Protein AF-A0A936E6B3-F1 (afdb_monomer_lite)

Foldseek 3Di:
DPDQDPDDPLNVLLQQLVQVLCVVV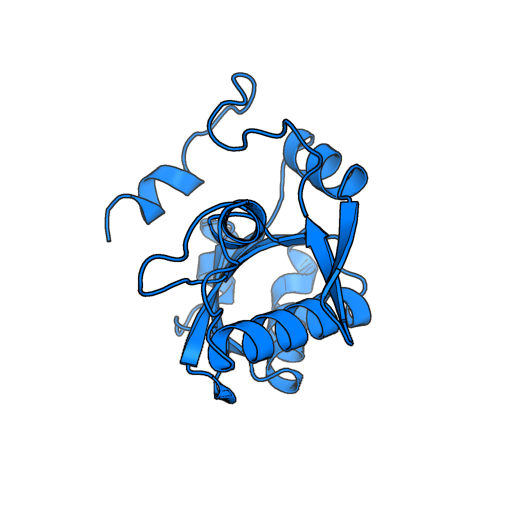VKQKAWDPPVLVSSPPDDDPADAIEMETADDLVCQVVSQVSSVVSQKDFPDPCQSVCCVVLQWTWIARRVSRHIYIYGHDDDVVSVVQSVQWDWDDDDPDIGTHGDPPPPVVDPPPDDDPPNVVVVVPD

Structure (mmCIF, N/CA/C/O backbone):
data_AF-A0A936E6B3-F1
#
_entry.id   AF-A0A936E6B3-F1
#
loop_
_atom_site.group_PDB
_atom_site.id
_atom_site.type_symbol
_atom_site.label_atom_id
_atom_site.label_alt_id
_atom_site.label_comp_id
_atom_site.label_asym_id
_atom_site.label_entity_id
_atom_site.label_seq_id
_atom_site.pdbx_PDB_ins_code
_atom_site.Cartn_x
_atom_site.Cartn_y
_atom_site.Cartn_z
_atom_site.occupancy
_atom_site.B_iso_or_equiv
_atom_site.auth_seq_id
_atom_site.auth_comp_id
_atom_site.auth_asym_id
_atom_site.auth_atom_id
_atom_site.pdbx_PDB_model_num
ATOM 1 N N . MET A 1 1 ? 20.408 24.201 2.484 1.00 31.27 1 MET A N 1
ATOM 2 C CA . MET A 1 1 ? 19.296 23.499 1.816 1.00 31.27 1 MET A CA 1
ATOM 3 C C . MET A 1 1 ? 19.875 22.226 1.214 1.00 31.27 1 MET A C 1
ATOM 5 O O . MET A 1 1 ? 20.704 22.362 0.316 1.00 31.27 1 MET A O 1
ATOM 9 N N . PRO A 1 2 ? 19.587 21.024 1.742 1.00 33.09 2 PRO A N 1
ATOM 10 C CA . PRO A 1 2 ? 19.936 19.799 1.026 1.00 33.09 2 PRO A CA 1
ATOM 11 C C . PRO A 1 2 ? 19.262 19.842 -0.352 1.00 33.09 2 PRO A C 1
ATOM 13 O O . PRO A 1 2 ? 18.108 20.254 -0.465 1.00 33.09 2 PRO A O 1
ATOM 16 N N . LYS A 1 3 ? 20.009 19.520 -1.412 1.00 35.88 3 LYS A N 1
ATOM 17 C CA . LYS A 1 3 ? 19.432 19.384 -2.755 1.00 35.88 3 LYS A CA 1
ATOM 18 C C . LYS A 1 3 ? 18.495 18.170 -2.721 1.00 35.88 3 LYS A C 1
ATOM 20 O O . LYS A 1 3 ? 18.921 17.162 -2.154 1.00 35.88 3 LYS A O 1
ATOM 25 N N . PRO A 1 4 ? 17.278 18.231 -3.291 1.00 47.28 4 PRO A N 1
ATOM 26 C CA . PRO A 1 4 ? 16.484 17.023 -3.465 1.00 47.28 4 PRO A CA 1
ATOM 27 C C . PRO A 1 4 ? 17.345 16.027 -4.246 1.00 47.28 4 PRO A C 1
ATOM 29 O O . PRO A 1 4 ? 17.859 16.348 -5.321 1.00 47.28 4 PRO A O 1
ATOM 32 N N . GLY A 1 5 ? 17.607 14.865 -3.647 1.00 55.16 5 GLY A N 1
ATOM 33 C CA . GLY A 1 5 ? 18.210 13.761 -4.381 1.00 55.16 5 GLY A CA 1
ATOM 34 C C . GLY A 1 5 ? 17.283 13.412 -5.539 1.00 55.16 5 GLY A C 1
ATOM 35 O O . GLY A 1 5 ? 16.067 13.470 -5.379 1.00 55.16 5 GLY A O 1
ATOM 36 N N . ASN A 1 6 ? 17.843 13.112 -6.708 1.00 64.00 6 ASN A N 1
ATOM 37 C CA . ASN A 1 6 ? 17.041 12.757 -7.873 1.00 64.00 6 ASN A CA 1
ATOM 38 C C . ASN A 1 6 ? 16.305 11.444 -7.553 1.00 64.00 6 ASN A C 1
ATOM 40 O O . ASN A 1 6 ? 16.944 10.396 -7.447 1.00 64.00 6 ASN A O 1
ATOM 44 N N . ILE A 1 7 ? 14.996 11.515 -7.310 1.00 71.50 7 ILE A N 1
ATOM 45 C CA . ILE A 1 7 ? 14.155 10.333 -7.106 1.00 71.50 7 ILE A CA 1
ATOM 46 C C . ILE A 1 7 ? 14.022 9.649 -8.477 1.00 71.50 7 ILE A C 1
ATOM 48 O O . ILE A 1 7 ? 13.736 10.351 -9.446 1.00 71.50 7 ILE A O 1
ATOM 52 N N . PRO A 1 8 ? 14.266 8.332 -8.606 1.00 79.50 8 PRO A N 1
ATOM 53 C CA . PRO A 1 8 ? 14.126 7.645 -9.890 1.00 79.50 8 PRO A CA 1
ATOM 54 C C . PRO A 1 8 ? 12.689 7.713 -10.421 1.00 79.50 8 PRO A C 1
ATOM 56 O O . PRO A 1 8 ? 11.754 7.486 -9.656 1.00 79.50 8 PRO A O 1
ATOM 59 N N . ASP A 1 9 ? 12.509 7.923 -11.728 1.00 84.06 9 ASP A N 1
ATOM 60 C CA . ASP A 1 9 ? 11.177 7.946 -12.360 1.00 84.06 9 ASP A CA 1
ATOM 61 C C . ASP A 1 9 ? 10.398 6.649 -12.080 1.00 84.06 9 ASP A C 1
ATOM 63 O O . ASP A 1 9 ? 9.238 6.689 -11.694 1.00 84.06 9 ASP A O 1
ATOM 67 N N . SER A 1 10 ? 11.079 5.496 -12.106 1.00 86.69 10 SER A N 1
ATOM 68 C CA . SER A 1 10 ? 10.494 4.185 -11.778 1.00 86.69 10 SER A CA 1
ATOM 69 C C . SER A 1 10 ? 9.862 4.126 -10.381 1.00 86.69 10 SER A C 1
ATOM 71 O O . SER A 1 10 ? 8.894 3.398 -10.147 1.00 86.69 10 SER A O 1
ATOM 73 N N . PHE A 1 11 ? 10.438 4.866 -9.435 1.00 86.56 11 PHE A N 1
ATOM 74 C CA . PHE A 1 11 ? 9.934 4.972 -8.077 1.00 86.56 11 PHE A CA 1
ATOM 75 C C . PHE A 1 11 ? 8.697 5.878 -8.028 1.00 86.56 11 PHE A C 1
ATOM 77 O O . PHE A 1 11 ? 7.697 5.512 -7.412 1.00 86.56 11 PHE A O 1
ATOM 84 N N . VAL A 1 12 ? 8.742 7.021 -8.721 1.00 86.62 12 VAL A N 1
ATOM 85 C CA . VAL A 1 12 ? 7.598 7.938 -8.846 1.00 86.62 12 VAL A CA 1
ATOM 86 C C . VAL A 1 12 ? 6.409 7.232 -9.505 1.00 86.62 12 VAL A C 1
ATOM 88 O O . VAL A 1 12 ? 5.311 7.294 -8.962 1.00 86.62 12 VAL A O 1
ATOM 91 N N . ASP A 1 13 ? 6.639 6.475 -10.580 1.00 91.50 13 ASP A N 1
ATOM 92 C CA . ASP A 1 13 ? 5.602 5.730 -11.306 1.00 91.50 13 ASP A CA 1
ATOM 93 C C . ASP A 1 13 ? 4.898 4.685 -10.423 1.00 91.50 13 ASP A C 1
ATOM 95 O O . ASP A 1 13 ? 3.670 4.551 -10.446 1.00 91.50 13 ASP A O 1
ATOM 99 N N . ALA A 1 14 ? 5.664 3.932 -9.622 1.00 93.44 14 ALA A N 1
ATOM 100 C CA . ALA A 1 14 ? 5.095 2.966 -8.680 1.00 93.44 14 ALA A CA 1
ATOM 101 C C . ALA A 1 14 ? 4.309 3.654 -7.564 1.00 93.44 14 ALA A C 1
ATOM 103 O O . ALA A 1 14 ? 3.237 3.180 -7.186 1.00 93.44 14 ALA A O 1
ATOM 104 N N . LEU A 1 15 ? 4.831 4.767 -7.043 1.00 93.19 15 LEU A N 1
ATOM 105 C CA . LEU A 1 15 ? 4.182 5.517 -5.977 1.00 93.19 15 LEU A CA 1
ATOM 106 C C . LEU A 1 15 ? 2.869 6.146 -6.452 1.00 93.19 15 LEU A C 1
ATOM 108 O O . LEU A 1 15 ? 1.871 6.056 -5.741 1.00 93.19 15 LEU A O 1
ATOM 112 N N . GLU A 1 16 ? 2.848 6.731 -7.651 1.00 94.75 16 GLU A N 1
ATOM 113 C CA . GLU A 1 16 ? 1.633 7.262 -8.272 1.00 94.75 16 GLU A CA 1
ATOM 114 C C . GLU A 1 16 ? 0.599 6.150 -8.488 1.00 94.75 16 GLU A C 1
ATOM 116 O O . GLU A 1 16 ? -0.562 6.295 -8.100 1.00 94.75 16 GLU A O 1
ATOM 121 N N . SER A 1 17 ? 1.021 5.003 -9.028 1.00 97.44 17 SER A N 1
ATOM 122 C CA . SER A 1 17 ? 0.134 3.855 -9.254 1.00 97.44 17 SER A CA 1
ATOM 123 C C . SER A 1 17 ? -0.451 3.318 -7.946 1.00 97.44 17 SER A C 1
ATOM 125 O O . SER A 1 17 ? -1.646 3.027 -7.877 1.00 97.44 17 SER A O 1
ATOM 127 N N . LEU A 1 18 ? 0.358 3.254 -6.882 1.00 97.31 18 LEU A N 1
ATOM 128 C CA . LEU A 1 18 ? -0.082 2.808 -5.559 1.00 97.31 18 LEU A CA 1
ATOM 129 C C . LEU A 1 18 ? -1.078 3.800 -4.960 1.00 97.31 18 LEU A C 1
ATOM 131 O O . LEU A 1 18 ? -2.136 3.405 -4.476 1.00 97.31 18 LEU A O 1
ATOM 135 N N . ALA A 1 19 ? -0.765 5.094 -5.027 1.00 96.69 19 ALA A N 1
ATOM 136 C CA . ALA A 1 19 ? -1.628 6.150 -4.521 1.00 96.69 19 ALA A CA 1
ATOM 137 C C . ALA A 1 19 ? -2.990 6.144 -5.223 1.00 96.69 19 ALA A C 1
ATOM 139 O O . ALA A 1 19 ? -4.021 6.207 -4.552 1.00 96.69 19 ALA A O 1
ATOM 140 N N . ASN A 1 20 ? -2.998 6.016 -6.551 1.00 97.94 20 ASN A N 1
ATOM 141 C CA . ASN A 1 20 ? -4.216 5.941 -7.351 1.00 97.94 20 ASN A CA 1
ATOM 142 C C . ASN A 1 20 ? -5.033 4.690 -7.012 1.00 97.94 20 ASN A C 1
ATOM 144 O O . ASN A 1 20 ? -6.246 4.786 -6.827 1.00 97.94 20 ASN A O 1
ATOM 148 N N . TRP A 1 21 ? -4.380 3.534 -6.867 1.00 98.38 21 TRP A N 1
ATOM 149 C CA . TRP A 1 21 ? -5.053 2.293 -6.493 1.00 98.38 21 TRP A CA 1
ATOM 150 C C . TRP A 1 21 ? -5.754 2.405 -5.139 1.00 98.38 21 TRP A C 1
ATOM 152 O O . TRP A 1 21 ? -6.947 2.105 -5.030 1.00 98.38 21 TRP A O 1
ATOM 162 N N . LEU A 1 22 ? -5.041 2.880 -4.115 1.00 98.12 22 LEU A N 1
ATOM 163 C CA . LEU A 1 22 ? -5.567 2.989 -2.755 1.00 98.12 22 LEU A CA 1
ATOM 164 C C . LEU A 1 22 ? -6.689 4.033 -2.662 1.00 98.12 22 LEU A C 1
ATOM 166 O O . LEU A 1 22 ? -7.711 3.777 -2.024 1.00 98.12 22 LEU A O 1
ATOM 170 N N . GLN A 1 23 ? -6.548 5.167 -3.356 1.00 97.06 23 GLN A N 1
ATOM 171 C CA . GLN A 1 23 ? -7.570 6.219 -3.404 1.00 97.06 23 GLN A CA 1
ATOM 172 C C . GLN A 1 23 ? -8.842 5.757 -4.119 1.00 97.06 23 GLN A C 1
ATOM 174 O O . GLN A 1 23 ? -9.933 5.887 -3.565 1.00 97.06 23 GLN A O 1
ATOM 179 N N . ASN A 1 24 ? -8.720 5.157 -5.305 1.00 97.69 24 ASN A N 1
ATOM 180 C CA . ASN A 1 24 ? -9.877 4.673 -6.064 1.00 97.69 24 ASN A CA 1
ATOM 181 C C . ASN A 1 24 ? -10.573 3.493 -5.371 1.00 97.69 24 ASN A C 1
ATOM 183 O O . ASN A 1 24 ? -11.794 3.349 -5.452 1.00 97.69 24 ASN A O 1
ATOM 187 N N . SER A 1 25 ? -9.817 2.688 -4.624 1.00 96.69 25 SER A N 1
ATOM 188 C CA . SER A 1 25 ? -10.360 1.614 -3.783 1.00 96.69 25 SER A CA 1
ATOM 189 C C . SER A 1 25 ? -10.955 2.124 -2.463 1.00 96.69 25 SER A C 1
ATOM 191 O O . SER A 1 25 ? -11.488 1.328 -1.693 1.00 96.69 25 SER A O 1
ATOM 193 N N . HIS A 1 26 ? -10.893 3.437 -2.199 1.00 96.25 26 HIS A N 1
ATOM 194 C CA . HIS A 1 26 ? -11.349 4.078 -0.961 1.00 96.25 26 HIS A CA 1
ATOM 195 C C . HIS A 1 26 ? -10.738 3.442 0.299 1.00 96.25 26 HIS A C 1
ATOM 197 O O . HIS A 1 26 ? -11.402 3.301 1.328 1.00 96.25 26 HIS A O 1
ATOM 203 N N . ILE A 1 27 ? -9.469 3.037 0.212 1.00 97.31 27 ILE A N 1
ATOM 204 C CA . ILE A 1 27 ? -8.727 2.422 1.309 1.00 97.31 27 ILE A CA 1
ATOM 205 C C . ILE A 1 27 ? -7.997 3.518 2.089 1.00 97.31 27 ILE A C 1
ATOM 207 O O . ILE A 1 27 ? -7.151 4.198 1.507 1.00 97.31 27 ILE A O 1
ATOM 211 N N . PRO A 1 28 ? -8.267 3.705 3.395 1.00 97.31 28 PRO A N 1
ATOM 212 C CA . PRO A 1 28 ? -7.439 4.562 4.234 1.00 97.31 28 PRO A CA 1
ATOM 213 C C . PRO A 1 28 ? -6.006 4.033 4.246 1.00 97.31 28 PRO A C 1
ATOM 215 O O . PRO A 1 28 ? -5.779 2.858 4.537 1.00 97.31 28 PRO A O 1
ATOM 218 N N . TYR A 1 29 ? -5.045 4.892 3.922 1.00 97.06 29 TYR A N 1
ATOM 219 C CA . TYR A 1 29 ? -3.647 4.501 3.807 1.00 97.06 29 TYR A CA 1
ATOM 220 C C . TYR A 1 29 ? -2.695 5.616 4.218 1.00 97.06 29 TYR A C 1
ATOM 222 O O . TYR A 1 29 ? -3.055 6.796 4.246 1.00 97.06 29 TYR A O 1
ATOM 230 N N . SER A 1 30 ? -1.459 5.215 4.488 1.00 93.75 30 SER A N 1
ATOM 231 C CA . SER A 1 30 ? -0.321 6.103 4.653 1.00 93.75 30 SER A CA 1
ATOM 232 C C . SER A 1 30 ? 0.925 5.436 4.074 1.00 93.75 30 SER A C 1
ATOM 234 O O . SER A 1 30 ? 1.139 4.236 4.261 1.00 93.75 30 SER A O 1
ATOM 236 N N . ILE A 1 31 ? 1.727 6.190 3.329 1.00 91.06 31 ILE A N 1
ATOM 237 C CA . ILE A 1 31 ? 3.034 5.759 2.833 1.00 91.06 31 ILE A CA 1
ATOM 238 C C . ILE A 1 31 ? 4.031 5.927 3.974 1.00 91.06 31 ILE A C 1
ATOM 240 O O . ILE A 1 31 ? 4.202 7.027 4.500 1.00 91.06 31 ILE A O 1
ATOM 244 N N . ILE A 1 32 ? 4.668 4.831 4.371 1.00 83.75 32 ILE A N 1
ATOM 245 C CA . ILE A 1 32 ? 5.615 4.784 5.485 1.00 83.75 32 ILE A CA 1
ATOM 246 C C . ILE A 1 32 ? 7.025 4.484 4.954 1.00 83.75 32 ILE A C 1
ATOM 248 O O . ILE A 1 32 ? 7.251 4.406 3.749 1.00 83.75 32 ILE A O 1
ATOM 252 N N . GLY A 1 33 ? 8.007 4.391 5.848 1.00 71.06 33 GLY A N 1
ATOM 253 C CA . GLY A 1 33 ? 9.371 4.032 5.464 1.00 71.06 33 GLY A CA 1
ATOM 254 C C . GLY A 1 33 ? 10.174 5.179 4.848 1.00 71.06 33 GLY A C 1
ATOM 255 O O . GLY A 1 33 ? 9.870 6.366 5.023 1.00 71.06 33 GLY A O 1
ATOM 256 N N . GLY A 1 34 ? 11.260 4.807 4.166 1.00 58.00 34 GLY A N 1
ATOM 257 C CA . GLY A 1 34 ? 12.288 5.730 3.687 1.00 58.00 34 GLY A CA 1
ATOM 258 C C . GLY A 1 34 ? 11.729 6.863 2.839 1.00 58.00 34 GLY A C 1
ATOM 259 O O . GLY A 1 34 ? 12.234 7.961 2.920 1.00 58.00 34 GLY A O 1
ATOM 260 N N . VAL A 1 35 ? 10.630 6.657 2.126 1.00 53.94 35 VAL A N 1
ATOM 261 C CA . VAL A 1 35 ? 10.022 7.593 1.172 1.00 53.94 35 VAL A CA 1
ATOM 262 C C . VAL A 1 35 ? 9.414 8.810 1.869 1.00 53.94 35 VAL A C 1
ATOM 264 O O . VAL A 1 35 ? 9.728 9.944 1.509 1.00 53.94 35 VAL A O 1
ATOM 267 N N . ALA A 1 36 ? 8.634 8.595 2.934 1.00 53.12 36 ALA A N 1
ATOM 268 C CA . ALA A 1 36 ? 8.073 9.676 3.750 1.00 53.12 36 ALA A CA 1
ATOM 269 C C . ALA A 1 36 ? 9.174 10.533 4.411 1.00 53.12 36 ALA A C 1
ATOM 271 O O . ALA A 1 36 ? 8.981 11.722 4.666 1.00 53.12 36 ALA A O 1
ATOM 272 N N . VAL A 1 37 ? 10.351 9.940 4.642 1.00 47.75 37 VAL A N 1
ATOM 273 C CA . VAL A 1 37 ? 11.517 10.571 5.283 1.00 47.75 37 VAL A CA 1
ATOM 274 C C . VAL A 1 37 ? 12.526 11.130 4.255 1.00 47.75 37 VAL A C 1
ATOM 276 O O . VAL A 1 37 ? 13.193 12.137 4.503 1.00 47.75 37 VAL A O 1
ATOM 279 N N . SER A 1 38 ? 12.628 10.537 3.067 1.00 49.19 38 SER A N 1
ATOM 280 C CA . SER A 1 38 ? 13.628 10.826 2.030 1.00 49.19 38 SER A CA 1
ATOM 281 C C . SER A 1 38 ? 13.221 11.957 1.099 1.00 49.19 38 SER A C 1
ATOM 283 O O . SER A 1 38 ? 14.100 12.510 0.439 1.00 49.19 38 SER A O 1
ATOM 285 N N . PHE A 1 39 ? 11.968 12.426 1.151 1.00 51.03 39 PHE A N 1
ATOM 286 C CA . PHE A 1 39 ? 11.638 13.774 0.670 1.00 51.03 39 PHE A CA 1
ATOM 287 C C . PHE A 1 39 ? 12.477 14.865 1.369 1.00 51.03 39 PHE A C 1
ATOM 289 O O . PHE A 1 39 ? 12.616 15.966 0.840 1.00 51.03 39 PHE A O 1
ATOM 296 N N . ILE A 1 40 ? 13.087 14.557 2.526 1.00 43.16 40 ILE A N 1
ATOM 297 C CA . ILE A 1 40 ? 13.922 15.479 3.310 1.00 43.16 40 ILE A CA 1
ATOM 298 C C . ILE A 1 40 ? 15.414 15.086 3.294 1.00 43.16 40 ILE A C 1
ATOM 300 O O . ILE A 1 40 ? 16.276 15.966 3.375 1.00 43.16 40 ILE A O 1
ATOM 304 N N . ALA A 1 41 ? 15.758 13.798 3.167 1.00 39.00 41 ALA A N 1
ATOM 305 C CA . ALA A 1 41 ? 17.136 13.326 3.327 1.00 39.00 41 ALA A CA 1
ATOM 306 C C . ALA A 1 41 ? 17.508 12.182 2.361 1.00 39.00 41 ALA A C 1
ATOM 308 O O . ALA A 1 41 ? 17.140 11.033 2.576 1.00 39.00 41 ALA A O 1
ATOM 309 N N . ASN A 1 42 ? 18.274 12.523 1.317 1.00 43.66 42 ASN A N 1
ATOM 310 C CA . ASN A 1 42 ? 19.137 11.670 0.480 1.00 43.66 42 ASN A CA 1
ATOM 311 C C . ASN A 1 42 ? 18.719 10.190 0.268 1.00 43.66 42 ASN A C 1
ATOM 313 O O . ASN A 1 42 ? 18.999 9.348 1.126 1.00 43.66 42 ASN A O 1
ATOM 317 N N . PRO A 1 43 ? 18.186 9.829 -0.915 1.00 46.53 43 PRO A N 1
ATOM 318 C CA . PRO A 1 43 ? 17.797 8.458 -1.220 1.00 46.53 43 PRO A CA 1
ATOM 319 C C . PRO A 1 43 ? 19.029 7.545 -1.346 1.00 46.53 43 PRO A C 1
ATOM 321 O O . PRO A 1 43 ? 19.907 7.782 -2.176 1.00 46.53 43 PRO A O 1
ATOM 324 N N . ARG A 1 44 ? 19.107 6.488 -0.524 1.00 46.81 44 ARG A N 1
ATOM 325 C CA . ARG A 1 44 ? 19.997 5.344 -0.788 1.00 46.81 44 ARG A CA 1
ATOM 326 C C . ARG A 1 44 ? 19.265 4.284 -1.611 1.00 46.81 44 ARG A C 1
ATOM 328 O O . ARG A 1 44 ? 18.041 4.214 -1.596 1.00 46.81 44 ARG A O 1
ATOM 335 N N . THR A 1 45 ? 20.074 3.548 -2.362 1.00 50.47 45 THR A N 1
ATOM 336 C CA . THR A 1 45 ? 19.776 2.581 -3.421 1.00 50.47 45 THR A CA 1
ATOM 337 C C . THR A 1 45 ? 18.887 1.423 -2.952 1.00 50.47 45 THR A C 1
ATOM 339 O O . THR A 1 45 ? 19.074 0.951 -1.835 1.00 50.47 45 THR A O 1
ATOM 342 N N . THR A 1 46 ? 17.968 1.011 -3.843 1.00 54.31 46 THR A N 1
ATOM 343 C CA . THR A 1 46 ? 16.825 0.077 -3.687 1.00 54.31 46 THR A CA 1
ATOM 344 C C . THR A 1 46 ? 15.809 0.506 -2.631 1.00 54.31 46 THR A C 1
ATOM 346 O O . THR A 1 46 ? 15.915 0.104 -1.482 1.00 54.31 46 THR A O 1
ATOM 349 N N . GLN A 1 47 ? 14.845 1.343 -3.037 1.00 70.00 47 GLN A N 1
ATOM 350 C CA . GLN A 1 47 ? 13.686 1.710 -2.217 1.00 70.00 47 GLN A CA 1
ATOM 351 C C . GLN A 1 47 ? 12.478 0.937 -2.721 1.00 70.00 47 GLN A C 1
ATOM 353 O O . GLN A 1 47 ? 11.931 1.229 -3.784 1.00 70.00 47 GLN A O 1
ATOM 358 N N . ASP A 1 48 ? 12.128 -0.084 -1.962 1.00 82.56 48 ASP A N 1
ATOM 359 C CA . ASP A 1 48 ? 10.753 -0.514 -1.813 1.00 82.56 48 ASP A CA 1
ATOM 360 C C . ASP A 1 48 ? 9.865 0.654 -1.345 1.00 82.56 48 ASP A C 1
ATOM 362 O O . ASP A 1 48 ? 10.325 1.670 -0.810 1.00 82.56 48 ASP A O 1
ATOM 366 N N . ILE A 1 49 ? 8.569 0.537 -1.618 1.00 89.00 49 ILE A N 1
ATOM 367 C CA . ILE A 1 49 ? 7.551 1.434 -1.078 1.00 89.00 49 ILE A CA 1
ATOM 368 C C . ILE A 1 49 ? 6.844 0.699 0.046 1.00 89.00 49 ILE A C 1
ATOM 370 O O . ILE A 1 49 ? 6.109 -0.256 -0.201 1.00 89.00 49 ILE A O 1
ATOM 374 N N . ASP A 1 50 ? 7.001 1.189 1.268 1.00 89.88 50 ASP A N 1
ATOM 375 C CA . ASP A 1 50 ? 6.209 0.710 2.388 1.00 89.88 50 ASP A CA 1
ATOM 376 C C . ASP A 1 50 ? 4.908 1.509 2.508 1.00 89.88 50 ASP A C 1
ATOM 378 O O . ASP A 1 50 ? 4.881 2.742 2.422 1.00 89.88 50 ASP A O 1
ATOM 382 N N . SER A 1 51 ? 3.807 0.824 2.790 1.00 94.06 51 SER A N 1
ATOM 383 C CA . SER A 1 51 ? 2.549 1.467 3.154 1.00 94.06 51 SER A CA 1
ATOM 384 C C . SER A 1 51 ? 1.863 0.715 4.281 1.00 94.06 51 SER A C 1
ATOM 386 O O . SER A 1 51 ? 2.013 -0.492 4.441 1.00 94.06 51 SER A O 1
ATOM 388 N N . VAL A 1 52 ? 1.077 1.437 5.068 1.00 94.81 52 VAL A N 1
ATOM 389 C CA . VAL A 1 52 ? 0.092 0.861 5.976 1.00 94.81 52 VAL A CA 1
ATOM 390 C C . VAL A 1 52 ? -1.298 1.213 5.469 1.00 94.81 52 VAL A C 1
ATOM 392 O O . VAL A 1 52 ? -1.547 2.360 5.094 1.00 94.81 52 VAL A O 1
ATOM 395 N N . ILE A 1 53 ? -2.194 0.226 5.446 1.00 97.31 53 ILE A N 1
ATOM 396 C CA . ILE A 1 53 ? -3.580 0.391 4.997 1.00 97.31 53 ILE A CA 1
ATOM 397 C C . ILE A 1 53 ? -4.569 -0.139 6.026 1.00 97.31 53 ILE A C 1
ATOM 399 O O . ILE A 1 53 ? -4.293 -1.123 6.715 1.00 97.31 53 ILE A O 1
ATOM 403 N N . TRP A 1 54 ? -5.760 0.452 6.068 1.00 97.25 54 TRP A N 1
ATOM 404 C CA . TRP A 1 54 ? -6.904 -0.108 6.777 1.00 97.25 54 TRP A CA 1
ATOM 405 C C . TRP A 1 54 ? -7.791 -0.889 5.810 1.00 97.25 54 TRP A C 1
ATOM 407 O O . TRP A 1 54 ? -8.579 -0.315 5.059 1.00 97.25 54 TRP A O 1
ATOM 417 N N . LEU A 1 55 ? -7.669 -2.215 5.839 1.00 96.75 55 LEU A N 1
ATOM 418 C CA . LEU A 1 55 ? -8.442 -3.121 4.997 1.00 96.75 55 LEU A CA 1
ATOM 419 C C . LEU A 1 55 ? -9.146 -4.168 5.860 1.00 96.75 55 LEU A C 1
ATOM 421 O O . LEU A 1 55 ? -8.515 -4.856 6.666 1.00 96.75 55 LEU A O 1
ATOM 425 N N . ASP A 1 56 ? -10.453 -4.327 5.646 1.00 94.88 56 ASP A N 1
ATOM 426 C CA . ASP A 1 56 ? -11.180 -5.483 6.165 1.00 94.88 56 ASP A CA 1
ATOM 427 C C . ASP A 1 56 ? -10.611 -6.751 5.524 1.00 94.88 56 ASP A C 1
ATOM 429 O O . ASP A 1 56 ? -10.646 -6.920 4.305 1.00 94.88 56 ASP A O 1
ATOM 433 N N . ILE A 1 57 ? -10.101 -7.659 6.354 1.00 92.44 57 ILE A N 1
ATOM 434 C CA . ILE A 1 57 ? -9.453 -8.885 5.895 1.00 92.44 57 ILE A CA 1
ATOM 435 C C . ILE A 1 57 ? -10.403 -9.785 5.092 1.00 92.44 57 ILE A C 1
ATOM 437 O O . ILE A 1 57 ? -9.944 -10.604 4.296 1.00 92.44 57 ILE A O 1
ATOM 441 N N . ALA A 1 58 ? -11.721 -9.640 5.259 1.00 95.31 58 ALA A N 1
ATOM 442 C CA . ALA A 1 58 ? -12.704 -10.336 4.434 1.00 95.31 58 ALA A CA 1
ATOM 443 C C . ALA A 1 58 ? -12.645 -9.906 2.956 1.00 95.31 58 ALA A C 1
ATOM 445 O O . ALA A 1 58 ? -12.958 -10.708 2.085 1.00 95.31 58 ALA A O 1
ATOM 446 N N . LYS A 1 59 ? -12.189 -8.679 2.671 1.00 96.62 59 LYS A N 1
ATOM 447 C CA . LYS A 1 59 ? -12.071 -8.100 1.322 1.00 96.62 59 LYS A CA 1
ATOM 448 C C . LYS A 1 59 ? -10.685 -8.273 0.697 1.00 96.62 59 LYS A C 1
ATOM 450 O O . LYS A 1 59 ? -10.422 -7.706 -0.358 1.00 96.62 59 LYS A O 1
ATOM 455 N N . LEU A 1 60 ? -9.783 -9.006 1.353 1.00 96.69 60 LEU A N 1
ATOM 456 C CA . LEU A 1 60 ? -8.386 -9.118 0.933 1.00 96.69 60 LEU A CA 1
ATOM 457 C C . LEU A 1 60 ? -8.228 -9.641 -0.498 1.00 96.69 60 LEU A C 1
ATOM 459 O O . LEU A 1 60 ? -7.425 -9.096 -1.247 1.00 96.69 60 LEU A O 1
ATOM 463 N N . ASP A 1 61 ? -8.978 -10.680 -0.863 1.00 96.81 61 ASP A N 1
ATOM 464 C CA . ASP A 1 61 ? -8.867 -11.311 -2.181 1.00 96.81 61 ASP A CA 1
ATOM 465 C C . ASP A 1 61 ? -9.340 -10.364 -3.295 1.00 96.81 61 ASP A C 1
ATOM 467 O O . ASP A 1 61 ? -8.631 -10.172 -4.282 1.00 96.81 61 ASP A O 1
ATOM 471 N N . ASP A 1 62 ? -10.482 -9.698 -3.096 1.00 97.00 62 ASP A N 1
ATOM 472 C CA . ASP A 1 62 ? -11.010 -8.697 -4.033 1.00 97.00 62 ASP A CA 1
ATOM 473 C C . ASP A 1 62 ? -10.063 -7.497 -4.165 1.00 97.00 62 ASP A C 1
ATOM 475 O O . ASP A 1 62 ? -9.806 -7.008 -5.267 1.00 97.00 62 ASP A O 1
ATOM 479 N N . PHE A 1 63 ? -9.504 -7.041 -3.039 1.00 97.38 63 PHE A N 1
ATOM 480 C CA . PHE A 1 63 ? -8.504 -5.981 -3.025 1.00 97.38 63 PHE A CA 1
ATOM 481 C C . PHE A 1 63 ? -7.274 -6.395 -3.839 1.00 97.38 63 PHE A C 1
ATOM 483 O O . PHE A 1 63 ? -6.920 -5.698 -4.786 1.00 97.38 63 PHE A O 1
ATOM 490 N N . LEU A 1 64 ? -6.677 -7.555 -3.552 1.00 96.12 64 LEU A N 1
ATOM 491 C CA . LEU A 1 64 ? -5.533 -8.089 -4.296 1.00 96.12 64 LEU A CA 1
ATOM 492 C C . LEU A 1 64 ? -5.801 -8.189 -5.801 1.00 96.12 64 LEU A C 1
ATOM 494 O O . LEU A 1 64 ? -4.954 -7.783 -6.597 1.00 96.12 64 LEU A O 1
ATOM 498 N N . ALA A 1 65 ? -6.976 -8.689 -6.192 1.00 97.00 65 ALA A N 1
ATOM 499 C CA . ALA A 1 65 ? -7.367 -8.786 -7.593 1.00 97.00 65 ALA A CA 1
ATOM 500 C C . ALA A 1 65 ? -7.417 -7.403 -8.265 1.00 97.00 65 ALA A C 1
ATOM 502 O O . ALA A 1 65 ? -6.858 -7.230 -9.348 1.00 97.00 65 ALA A O 1
ATOM 503 N N . SER A 1 66 ? -8.000 -6.401 -7.594 1.00 97.75 66 SER A N 1
ATOM 504 C CA . SER A 1 66 ? -8.092 -5.030 -8.120 1.00 97.75 66 SER A CA 1
ATOM 505 C C . SER A 1 66 ? -6.730 -4.360 -8.349 1.00 97.75 66 SER A C 1
ATOM 507 O O . SER A 1 66 ? -6.608 -3.504 -9.220 1.00 97.75 66 SER A O 1
ATOM 509 N N . GLY A 1 67 ? -5.684 -4.766 -7.619 1.00 97.38 67 GLY A N 1
ATOM 510 C CA . GLY A 1 67 ? -4.335 -4.215 -7.786 1.00 97.38 67 GLY A CA 1
ATOM 511 C C . GLY A 1 67 ? -3.707 -4.512 -9.148 1.00 97.38 67 GLY A C 1
ATOM 512 O O . GLY A 1 67 ? -2.847 -3.757 -9.605 1.00 97.38 67 GLY A O 1
ATOM 513 N N . SER A 1 68 ? -4.174 -5.557 -9.838 1.00 96.62 68 SER A N 1
ATOM 514 C CA . SER A 1 68 ? -3.676 -5.916 -11.172 1.00 96.62 68 SER A CA 1
ATOM 515 C C . SER A 1 68 ? -3.958 -4.825 -12.212 1.00 96.62 68 SER A C 1
ATOM 517 O O . SER A 1 68 ? -3.114 -4.581 -13.074 1.00 96.62 68 SER A O 1
ATOM 519 N N . ASP A 1 69 ? -5.080 -4.106 -12.086 1.00 97.75 69 ASP A N 1
ATOM 520 C CA . ASP A 1 69 ? -5.445 -2.992 -12.978 1.00 97.75 69 ASP A CA 1
ATOM 521 C C . ASP A 1 69 ? -4.478 -1.800 -12.857 1.00 97.75 69 ASP A C 1
ATOM 523 O O . ASP A 1 69 ? -4.360 -0.988 -13.774 1.00 97.75 69 ASP A O 1
ATOM 527 N N . TYR A 1 70 ? -3.747 -1.724 -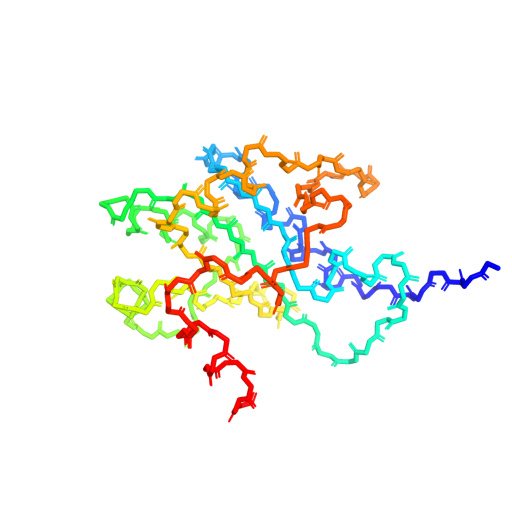11.742 1.00 98.12 70 TYR A N 1
ATOM 528 C CA . TYR A 1 70 ? -2.727 -0.713 -11.452 1.00 98.12 70 TYR A CA 1
ATOM 529 C C . TYR A 1 70 ? -1.302 -1.261 -11.614 1.00 98.12 70 TYR A C 1
ATOM 531 O O . TYR A 1 70 ? -0.338 -0.636 -11.183 1.00 98.12 70 TYR A O 1
ATOM 539 N N . GLY A 1 71 ? -1.149 -2.443 -12.221 1.00 97.88 71 GLY A N 1
ATOM 540 C CA . GLY A 1 71 ? 0.153 -3.045 -12.500 1.00 97.88 71 GLY A CA 1
ATOM 541 C C . GLY A 1 71 ? 0.810 -3.732 -11.303 1.00 97.88 71 GLY A C 1
ATOM 542 O O . GLY A 1 71 ? 1.996 -4.056 -11.384 1.00 97.88 71 GLY A O 1
ATOM 543 N N . PHE A 1 72 ? 0.088 -3.976 -10.206 1.00 98.31 72 PHE A N 1
ATOM 544 C CA . PHE A 1 72 ? 0.625 -4.699 -9.055 1.00 98.31 72 PHE A CA 1
ATOM 545 C C . PHE A 1 72 ? 0.440 -6.205 -9.200 1.00 98.31 72 PHE A C 1
ATOM 547 O O . PHE A 1 72 ? -0.660 -6.703 -9.423 1.00 98.31 72 PHE A O 1
ATOM 554 N N . VAL A 1 73 ? 1.533 -6.937 -9.009 1.00 97.50 73 VAL A N 1
ATOM 555 C CA . VAL A 1 73 ? 1.551 -8.402 -8.960 1.00 97.50 73 VAL A CA 1
ATOM 556 C C . VAL A 1 73 ? 2.130 -8.859 -7.630 1.00 97.50 73 VAL A C 1
ATOM 558 O O . VAL A 1 73 ? 3.009 -8.196 -7.074 1.00 97.50 73 VAL A O 1
ATOM 561 N N . SER A 1 74 ? 1.663 -9.987 -7.094 1.00 97.00 74 SER A N 1
ATOM 562 C CA . SER A 1 74 ? 2.267 -10.519 -5.872 1.00 97.00 74 SER A CA 1
ATOM 563 C C . SER A 1 74 ? 3.653 -11.104 -6.131 1.00 97.00 74 SER A C 1
ATOM 565 O O . SER A 1 74 ? 3.907 -11.712 -7.170 1.00 97.00 74 SER A O 1
ATOM 567 N N . ARG A 1 75 ? 4.543 -10.942 -5.147 1.00 96.25 75 ARG A N 1
ATOM 568 C CA . ARG A 1 75 ? 5.850 -11.606 -5.095 1.00 96.25 75 ARG A CA 1
ATOM 569 C C . ARG A 1 75 ? 5.770 -13.043 -4.565 1.00 96.25 75 ARG A C 1
ATOM 571 O O . ARG A 1 75 ? 6.747 -13.774 -4.694 1.00 96.25 75 ARG A O 1
ATOM 578 N N . LEU A 1 76 ? 4.630 -13.450 -3.999 1.00 95.38 76 LEU A N 1
ATOM 579 C CA . LEU A 1 76 ? 4.383 -14.795 -3.472 1.00 95.38 76 LEU A CA 1
ATOM 580 C C . LEU A 1 76 ? 3.226 -15.468 -4.219 1.00 95.38 76 LEU A C 1
ATOM 582 O O . LEU A 1 76 ? 2.260 -14.817 -4.614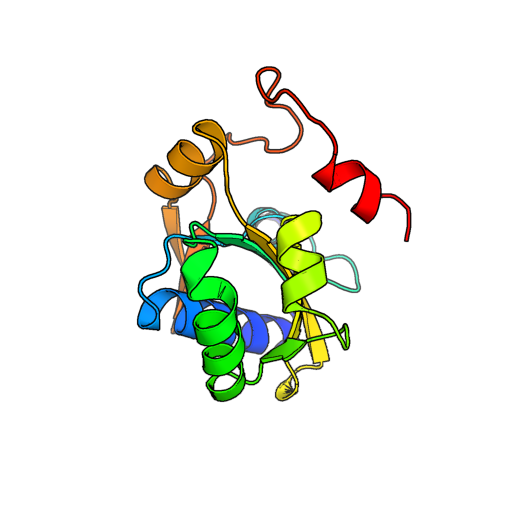 1.00 95.38 76 LEU A O 1
ATOM 586 N N . SER A 1 77 ? 3.294 -16.790 -4.384 1.00 93.31 77 SER A N 1
ATOM 587 C CA . SER A 1 77 ? 2.223 -17.573 -5.019 1.00 93.31 77 SER A CA 1
ATOM 588 C C . SER A 1 77 ? 0.955 -17.677 -4.162 1.00 93.31 77 SER A C 1
ATOM 590 O O . SER A 1 77 ? -0.140 -17.814 -4.695 1.00 93.31 77 SER A O 1
ATOM 592 N N . ASP A 1 78 ? 1.101 -17.606 -2.842 1.00 94.75 78 ASP A N 1
ATOM 593 C CA . ASP A 1 78 ? 0.076 -17.759 -1.803 1.00 94.75 78 ASP A CA 1
ATOM 594 C C . ASP A 1 78 ? -0.202 -16.430 -1.073 1.00 94.75 78 ASP A C 1
ATOM 596 O O . ASP A 1 78 ? -0.499 -16.394 0.121 1.00 94.75 78 ASP A O 1
ATOM 600 N N . ALA A 1 79 ? -0.117 -15.317 -1.808 1.00 94.81 79 ALA A N 1
ATOM 601 C CA . ALA A 1 79 ? -0.169 -13.944 -1.303 1.00 94.81 79 ALA A CA 1
ATOM 602 C C . ALA A 1 79 ? -1.256 -13.675 -0.248 1.00 94.81 79 ALA A C 1
ATOM 604 O O . ALA A 1 79 ? -0.982 -13.078 0.794 1.00 94.81 79 ALA A O 1
ATOM 605 N N . ALA A 1 80 ? -2.490 -14.109 -0.521 1.00 95.19 80 ALA A N 1
ATOM 606 C CA . ALA A 1 80 ? -3.627 -13.882 0.362 1.00 95.19 80 ALA A CA 1
ATOM 607 C C . ALA A 1 80 ? -3.512 -14.679 1.668 1.00 95.19 80 ALA A C 1
ATOM 609 O O . ALA A 1 80 ? -3.785 -14.143 2.741 1.00 95.19 80 ALA A O 1
ATOM 610 N N . GLU A 1 81 ? -3.084 -15.943 1.598 1.00 96.56 81 GLU A N 1
ATOM 611 C CA . GLU A 1 81 ? -2.877 -16.776 2.786 1.00 96.56 81 GLU A CA 1
ATOM 612 C C . GLU A 1 81 ? -1.749 -16.207 3.647 1.00 96.56 81 GLU A C 1
ATOM 614 O O . GLU A 1 81 ? -1.944 -15.987 4.847 1.00 96.56 81 GLU A O 1
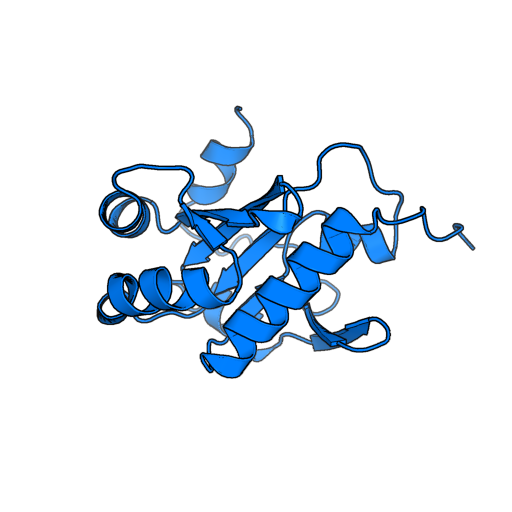ATOM 619 N N . PHE A 1 82 ? -0.618 -15.870 3.021 1.00 96.06 82 PHE A N 1
ATOM 620 C CA . PHE A 1 82 ? 0.501 -15.230 3.699 1.00 96.06 82 PHE A CA 1
ATOM 621 C C . PHE A 1 82 ? 0.055 -13.947 4.407 1.00 96.06 82 PHE A C 1
ATOM 623 O O . PHE A 1 82 ? 0.271 -13.807 5.608 1.00 96.06 82 PHE A O 1
ATOM 630 N N . ALA A 1 83 ? -0.637 -13.041 3.714 1.00 95.88 83 ALA A N 1
ATOM 631 C CA . ALA A 1 83 ? -1.060 -11.764 4.284 1.00 95.88 83 ALA A CA 1
ATOM 632 C C . ALA A 1 83 ? -2.108 -11.897 5.397 1.00 95.88 83 ALA A C 1
ATOM 634 O O . ALA A 1 83 ? -2.111 -11.096 6.335 1.00 95.88 83 ALA A O 1
ATOM 635 N N . ARG A 1 84 ? -2.970 -12.923 5.361 1.00 95.19 84 ARG A N 1
ATOM 636 C CA . ARG A 1 84 ? -3.883 -13.232 6.478 1.00 95.19 84 ARG A CA 1
ATOM 637 C C . ARG A 1 84 ? -3.123 -13.602 7.753 1.00 95.19 84 ARG A C 1
ATOM 639 O O . ARG A 1 84 ? -3.583 -13.255 8.838 1.00 95.19 84 ARG A O 1
ATOM 646 N N . GLN A 1 85 ? -1.980 -14.275 7.627 1.00 94.50 85 GLN A N 1
ATOM 647 C CA . GLN A 1 85 ? -1.164 -14.727 8.757 1.00 94.50 85 GLN A CA 1
ATOM 648 C C . GLN A 1 85 ? -0.156 -13.667 9.223 1.00 94.50 85 GLN A C 1
ATOM 650 O O . GLN A 1 85 ? -0.013 -13.430 10.421 1.00 94.50 85 GLN A O 1
ATOM 655 N N . SER A 1 86 ? 0.550 -13.039 8.282 1.00 93.69 86 SER A N 1
ATOM 656 C CA . SER A 1 86 ? 1.651 -12.106 8.544 1.00 93.69 86 SER A CA 1
ATOM 657 C C . SER A 1 86 ? 1.198 -10.659 8.702 1.00 93.69 86 SER A C 1
ATOM 659 O O . SER A 1 86 ? 1.948 -9.851 9.246 1.00 93.69 86 SER A O 1
ATOM 661 N N . ARG A 1 87 ? -0.017 -10.335 8.231 1.00 94.88 87 ARG A N 1
ATOM 662 C CA . ARG A 1 87 ? -0.534 -8.967 8.084 1.00 94.88 87 ARG A CA 1
ATOM 663 C C . ARG A 1 87 ? 0.289 -8.107 7.118 1.00 94.88 87 ARG A C 1
ATOM 665 O O . ARG A 1 87 ? 0.250 -6.888 7.231 1.00 94.88 87 ARG A O 1
ATOM 672 N N . VAL A 1 88 ? 0.985 -8.716 6.154 1.00 94.06 88 VAL A N 1
ATOM 673 C CA . VAL A 1 88 ? 1.749 -8.003 5.116 1.00 94.06 88 VAL A CA 1
ATOM 674 C C . VAL A 1 88 ? 1.461 -8.569 3.730 1.00 94.06 88 VAL A C 1
ATOM 676 O O . VAL A 1 88 ? 1.497 -9.781 3.524 1.00 94.06 88 VAL A O 1
ATOM 679 N N . LEU A 1 89 ? 1.228 -7.681 2.766 1.00 96.12 89 LEU A N 1
ATOM 680 C CA . LEU A 1 89 ? 1.196 -7.985 1.340 1.00 96.12 89 LEU A CA 1
ATOM 681 C C . LEU A 1 89 ? 2.525 -7.608 0.693 1.00 96.12 89 LEU A C 1
ATOM 683 O O . LEU A 1 89 ? 2.953 -6.459 0.764 1.00 96.12 89 LEU A O 1
ATOM 687 N N . LEU A 1 90 ? 3.138 -8.577 0.017 1.00 95.69 90 LEU A N 1
ATOM 688 C CA . LEU A 1 90 ? 4.380 -8.394 -0.724 1.00 95.69 90 LEU A CA 1
ATOM 689 C C . LEU A 1 90 ? 4.063 -8.333 -2.217 1.00 95.69 90 LEU A C 1
ATOM 691 O O . LEU A 1 90 ? 3.735 -9.348 -2.841 1.00 95.69 90 LEU A O 1
ATOM 695 N N . LEU A 1 91 ? 4.145 -7.135 -2.785 1.00 97.50 91 LEU A N 1
ATOM 696 C CA . LEU A 1 91 ? 3.795 -6.845 -4.171 1.00 97.50 91 LEU A CA 1
ATOM 697 C C . LEU A 1 91 ? 4.999 -6.290 -4.934 1.00 97.50 91 LEU A C 1
ATOM 699 O O . LEU A 1 91 ? 6.003 -5.891 -4.347 1.00 97.50 91 LEU A O 1
ATOM 703 N N . ARG A 1 92 ? 4.888 -6.276 -6.257 1.00 96.69 92 ARG A N 1
ATOM 704 C CA . ARG A 1 92 ? 5.790 -5.584 -7.173 1.00 96.69 92 ARG A CA 1
ATOM 705 C C . ARG A 1 92 ? 4.958 -4.829 -8.193 1.00 96.69 92 ARG A C 1
ATOM 707 O O . ARG A 1 92 ? 4.007 -5.383 -8.743 1.00 96.69 92 ARG A O 1
ATOM 714 N N . HIS A 1 93 ? 5.337 -3.591 -8.472 1.00 97.06 93 HIS A N 1
ATOM 715 C CA . HIS A 1 93 ? 4.800 -2.845 -9.598 1.00 97.06 93 HIS A CA 1
ATOM 716 C C . HIS A 1 93 ? 5.496 -3.329 -10.871 1.00 97.06 93 HIS A C 1
ATOM 718 O O . HIS A 1 93 ? 6.689 -3.099 -11.069 1.00 97.06 93 HIS A O 1
ATOM 724 N N . PHE A 1 94 ? 4.772 -4.052 -11.720 1.00 96.50 94 PHE A N 1
ATOM 725 C CA . PHE A 1 94 ? 5.322 -4.699 -12.907 1.00 96.50 94 PHE A CA 1
ATOM 726 C C . PHE A 1 94 ? 5.990 -3.712 -13.887 1.00 96.50 94 PHE A C 1
ATOM 728 O O . PHE A 1 94 ? 7.126 -3.984 -14.280 1.00 96.50 94 PHE A O 1
ATOM 735 N N . PRO A 1 95 ? 5.384 -2.555 -14.238 1.00 95.50 95 PRO A N 1
ATOM 736 C CA . PRO A 1 95 ? 5.993 -1.602 -15.169 1.00 95.50 95 PRO A CA 1
ATOM 737 C C . PRO A 1 95 ? 7.342 -1.046 -14.705 1.00 95.50 95 PRO A C 1
ATOM 739 O O . PRO A 1 95 ? 8.248 -0.889 -15.520 1.00 95.50 95 PRO A O 1
ATOM 742 N N . SER A 1 96 ? 7.493 -0.762 -13.407 1.00 91.75 96 SER A N 1
ATOM 743 C CA . SER A 1 96 ? 8.692 -0.096 -12.882 1.00 91.75 96 SER A CA 1
ATOM 744 C C . SER A 1 96 ? 9.647 -1.013 -12.114 1.00 91.75 96 SER A C 1
ATOM 746 O O . SER A 1 96 ? 10.744 -0.592 -11.750 1.00 91.75 96 SER A O 1
ATOM 748 N N . SER A 1 97 ? 9.255 -2.271 -11.886 1.00 93.44 97 SER A N 1
ATOM 749 C CA . SER A 1 97 ? 9.995 -3.275 -11.106 1.00 93.44 97 SER A CA 1
ATOM 750 C C . SER A 1 97 ? 10.286 -2.889 -9.649 1.00 93.44 97 SER A C 1
ATOM 752 O O . SER A 1 97 ? 11.146 -3.501 -9.017 1.00 93.44 97 SER A O 1
ATOM 754 N N . VAL A 1 98 ? 9.574 -1.900 -9.106 1.00 91.12 98 VAL A N 1
ATOM 755 C CA . VAL A 1 98 ? 9.685 -1.486 -7.701 1.00 91.12 98 VAL A CA 1
ATOM 756 C C . VAL A 1 98 ? 8.874 -2.433 -6.822 1.00 91.12 98 VAL A C 1
ATOM 758 O O . VAL A 1 98 ? 7.759 -2.808 -7.185 1.00 91.12 98 VAL A O 1
ATOM 761 N N . ASP A 1 99 ? 9.439 -2.821 -5.681 1.00 93.69 99 ASP A N 1
ATOM 762 C CA . ASP A 1 99 ? 8.771 -3.648 -4.674 1.00 93.69 99 ASP A CA 1
ATOM 763 C C . ASP A 1 99 ? 7.912 -2.786 -3.745 1.00 93.69 99 ASP A C 1
ATOM 765 O O . ASP A 1 99 ? 8.231 -1.628 -3.480 1.00 93.69 99 ASP A O 1
ATOM 769 N N . ILE A 1 100 ? 6.792 -3.345 -3.292 1.00 94.19 100 ILE A N 1
ATOM 770 C CA . ILE A 1 100 ? 5.836 -2.678 -2.413 1.00 94.19 100 ILE A CA 1
ATOM 771 C C . ILE A 1 100 ? 5.476 -3.631 -1.279 1.00 94.19 100 ILE A C 1
ATOM 773 O O . ILE A 1 100 ? 5.103 -4.791 -1.512 1.00 94.19 100 ILE A O 1
ATOM 777 N N . ASP A 1 101 ? 5.544 -3.107 -0.064 1.00 93.88 101 ASP A N 1
ATOM 778 C CA . ASP A 1 101 ? 5.281 -3.815 1.179 1.00 93.88 101 ASP A CA 1
ATOM 779 C C . ASP A 1 101 ? 4.102 -3.122 1.860 1.00 93.88 101 ASP A C 1
ATOM 781 O O . ASP A 1 101 ? 4.202 -1.993 2.340 1.00 93.88 101 ASP A O 1
ATOM 785 N N . ILE A 1 102 ? 2.940 -3.776 1.867 1.00 95.75 102 ILE A N 1
ATOM 786 C CA . ILE A 1 102 ? 1.722 -3.198 2.441 1.00 95.75 102 ILE A CA 1
ATOM 787 C C . ILE A 1 102 ? 1.379 -3.906 3.746 1.00 95.75 102 ILE A C 1
ATOM 789 O O . ILE A 1 102 ? 0.941 -5.056 3.751 1.00 95.75 102 ILE A O 1
ATOM 793 N N . SER A 1 103 ? 1.525 -3.193 4.857 1.00 94.94 103 SER A N 1
ATOM 794 C CA . SER A 1 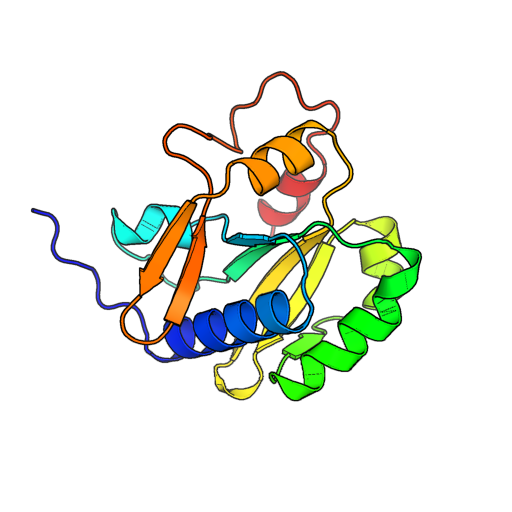103 ? 1.073 -3.624 6.177 1.00 94.94 103 SER A CA 1
ATOM 795 C C . SER A 1 103 ? -0.441 -3.442 6.316 1.00 94.94 103 SER A C 1
ATOM 797 O O . SER A 1 103 ? -0.985 -2.363 6.078 1.00 94.94 103 SER A O 1
ATOM 799 N N . LEU A 1 104 ? -1.134 -4.501 6.731 1.00 96.12 104 LEU A N 1
ATOM 800 C CA . LEU A 1 104 ? -2.569 -4.500 7.001 1.00 96.12 104 LEU A CA 1
ATOM 801 C C . LEU A 1 104 ? -2.805 -4.094 8.461 1.00 96.12 104 LEU A C 1
ATOM 803 O O . LEU A 1 1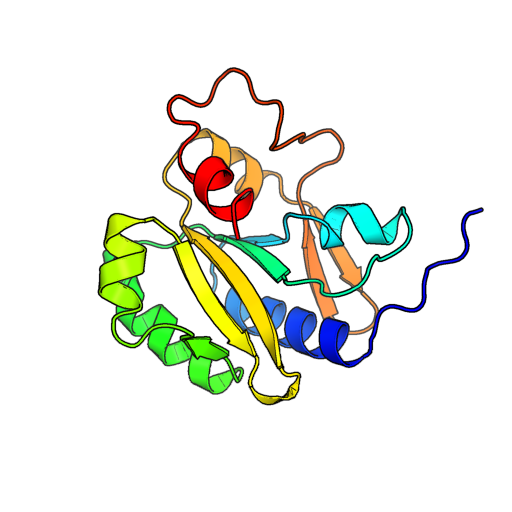04 ? -2.738 -4.941 9.361 1.00 96.12 104 LEU A O 1
ATOM 807 N N . ALA A 1 105 ? -3.125 -2.820 8.688 1.00 93.81 105 ALA A N 1
ATOM 808 C CA . ALA A 1 105 ? -3.382 -2.265 10.015 1.00 93.81 105 ALA A CA 1
ATOM 809 C C . ALA A 1 105 ? -4.456 -3.062 10.765 1.00 93.81 105 ALA A C 1
ATOM 811 O O . ALA A 1 105 ? -5.472 -3.455 10.189 1.00 93.81 105 ALA A O 1
ATOM 812 N N . ALA A 1 106 ? -4.221 -3.327 12.046 1.00 90.19 106 ALA A N 1
ATOM 813 C CA . ALA A 1 106 ? -5.118 -4.094 12.912 1.00 90.19 106 ALA A CA 1
ATOM 814 C C . ALA A 1 106 ? -5.297 -3.468 14.302 1.00 90.19 106 ALA A C 1
ATOM 816 O O . ALA A 1 106 ? -6.122 -3.939 15.087 1.00 90.19 106 ALA A O 1
ATOM 817 N N . THR A 1 107 ? -4.517 -2.439 14.633 1.00 89.38 107 THR A N 1
ATOM 818 C CA . THR A 1 107 ? -4.461 -1.863 15.977 1.00 89.38 107 THR A CA 1
ATOM 819 C C . THR A 1 107 ? -5.074 -0.460 16.026 1.00 89.38 107 THR A C 1
ATOM 821 O O . THR A 1 107 ? -5.026 0.271 15.035 1.00 89.38 107 THR A O 1
ATOM 824 N N . PRO A 1 108 ? -5.588 -0.021 17.194 1.00 88.31 108 PRO A N 1
ATOM 825 C CA . PRO A 1 108 ? -6.055 1.356 17.371 1.00 88.31 108 PRO A CA 1
ATOM 826 C C . PRO A 1 108 ? -4.975 2.410 17.091 1.00 88.31 108 PRO A C 1
ATOM 828 O O . PRO A 1 108 ? -5.286 3.509 16.650 1.00 88.31 108 PRO A O 1
ATOM 831 N N . PHE A 1 109 ? -3.703 2.075 17.328 1.00 85.31 109 PHE A N 1
ATOM 832 C CA . PHE A 1 109 ? -2.580 2.967 17.045 1.00 85.31 109 PHE A CA 1
ATOM 833 C C . PHE A 1 109 ? -2.392 3.196 15.540 1.00 85.31 109 PHE A C 1
ATOM 835 O O . PHE A 1 109 ? -2.231 4.333 15.103 1.00 85.31 109 PHE A O 1
ATOM 842 N N . GLU A 1 110 ? -2.447 2.132 14.735 1.00 89.25 110 GLU A N 1
ATOM 843 C CA . GLU A 1 110 ? -2.380 2.253 13.274 1.00 89.25 110 GLU A CA 1
ATOM 844 C C . GLU A 1 110 ? -3.619 2.964 12.721 1.00 89.25 110 GLU A C 1
ATOM 846 O O . GLU A 1 110 ? -3.503 3.745 11.781 1.00 89.25 110 GLU A O 1
ATOM 851 N N . GLN A 1 111 ? -4.789 2.755 13.334 1.00 90.62 111 GLN A N 1
ATOM 852 C CA . GLN A 1 111 ? -5.990 3.514 12.993 1.00 90.62 111 GLN A CA 1
ATOM 853 C C . GLN A 1 111 ? -5.787 5.016 13.232 1.00 90.62 111 GLN A C 1
ATOM 855 O O . GLN A 1 111 ? -6.036 5.813 12.334 1.00 90.62 111 GLN A O 1
ATOM 860 N N . GLU A 1 112 ? -5.254 5.404 14.395 1.00 90.50 112 GLU A N 1
ATOM 861 C CA . GLU A 1 112 ? -4.953 6.808 14.699 1.00 90.50 112 GLU A CA 1
ATOM 862 C C . GLU A 1 112 ? -3.925 7.400 13.719 1.00 90.50 112 GLU A C 1
ATOM 864 O O . GLU A 1 112 ? -4.063 8.546 13.288 1.00 90.50 112 GLU A O 1
ATOM 869 N N . LEU A 1 113 ? -2.902 6.627 13.337 1.00 88.06 113 LEU A N 1
ATOM 870 C CA . LEU A 1 113 ? -1.925 7.040 12.326 1.00 88.06 113 LEU A CA 1
ATOM 871 C C . LEU A 1 113 ? -2.601 7.367 10.991 1.00 88.06 113 LEU A C 1
ATOM 873 O O . LEU A 1 113 ? -2.258 8.373 10.368 1.00 88.06 113 LEU A O 1
ATOM 877 N N . LEU A 1 114 ? -3.540 6.526 10.556 1.00 93.88 114 LEU A N 1
ATOM 878 C CA . LEU A 1 114 ? -4.264 6.702 9.298 1.00 93.88 114 LEU A CA 1
ATOM 879 C C . LEU A 1 114 ? -5.243 7.878 9.369 1.00 93.88 114 LEU A C 1
ATOM 881 O O . LEU A 1 114 ? -5.278 8.690 8.447 1.00 93.88 114 LEU A O 1
ATOM 885 N N . ASP A 1 115 ? -5.959 8.028 10.483 1.00 93.88 115 ASP A N 1
ATOM 886 C CA . ASP A 1 115 ? -6.890 9.139 10.720 1.00 93.88 115 ASP A CA 1
ATOM 887 C C . ASP A 1 115 ? -6.179 10.502 10.744 1.00 93.88 115 ASP A C 1
ATOM 889 O O . ASP A 1 115 ? -6.763 11.534 10.410 1.00 93.88 115 ASP A O 1
ATOM 893 N N . ARG A 1 116 ? -4.904 10.518 11.148 1.00 91.81 116 ARG A N 1
ATOM 894 C CA . ARG A 1 116 ? -4.072 11.726 11.242 1.00 91.81 116 ARG A CA 1
ATOM 895 C C . ARG A 1 116 ? -3.104 11.891 10.073 1.00 91.81 116 ARG A C 1
ATOM 897 O O . ARG A 1 116 ? -2.239 12.770 10.137 1.00 91.81 116 ARG A O 1
ATOM 904 N N . ALA A 1 117 ? -3.210 11.055 9.042 1.00 90.94 117 ALA A N 1
ATOM 905 C CA . ALA A 1 117 ? -2.334 11.137 7.887 1.00 90.94 117 ALA A CA 1
ATOM 906 C C . ALA A 1 117 ? -2.480 12.498 7.185 1.00 90.94 117 ALA A C 1
ATOM 908 O O . ALA A 1 117 ? -3.567 13.066 7.079 1.00 90.94 117 ALA A O 1
ATOM 909 N N . LEU A 1 118 ? -1.358 13.036 6.717 1.00 88.88 118 LEU A N 1
ATOM 910 C CA . LEU A 1 118 ? -1.293 14.302 6.001 1.00 88.88 118 LEU A CA 1
ATOM 911 C C . LEU A 1 118 ? -1.174 14.029 4.508 1.00 88.88 118 LEU A C 1
ATOM 913 O O . LEU A 1 118 ? -0.288 13.292 4.079 1.00 88.88 118 LEU A O 1
ATOM 917 N N . THR A 1 119 ? -2.024 14.664 3.710 1.00 90.25 119 THR A N 1
ATOM 918 C CA . THR A 1 119 ? -1.908 14.614 2.253 1.00 90.25 119 THR A CA 1
ATOM 919 C C . THR A 1 119 ? -0.851 15.608 1.777 1.00 90.25 119 THR A C 1
ATOM 921 O O . THR A 1 119 ? -0.926 16.800 2.079 1.00 90.25 119 THR A O 1
ATOM 924 N N . ILE A 1 120 ? 0.116 15.127 0.998 1.00 85.75 120 ILE A N 1
ATOM 925 C CA . ILE A 1 120 ? 1.131 15.942 0.324 1.00 85.75 120 ILE A CA 1
ATOM 926 C C . ILE A 1 120 ? 0.976 15.827 -1.195 1.00 85.75 120 ILE A C 1
ATOM 928 O O . ILE A 1 120 ? 0.687 14.752 -1.719 1.00 85.75 120 ILE A O 1
ATOM 932 N N . SER A 1 121 ? 1.165 16.935 -1.912 1.00 84.75 121 SER A N 1
ATOM 933 C CA . SER A 1 121 ? 1.151 16.959 -3.380 1.00 84.75 121 SER A CA 1
ATOM 934 C C . SER A 1 121 ? 2.551 16.706 -3.941 1.00 84.75 121 SER A C 1
ATOM 936 O O . SER A 1 121 ? 3.499 17.403 -3.580 1.00 84.75 121 SER A O 1
ATOM 938 N N . LEU A 1 122 ? 2.663 15.754 -4.866 1.00 81.19 122 LEU A N 1
ATOM 939 C CA . LEU A 1 122 ? 3.882 15.383 -5.583 1.00 81.19 122 LEU A CA 1
ATOM 940 C C . LEU A 1 122 ? 3.699 15.668 -7.078 1.00 81.19 122 LEU A C 1
ATOM 942 O O . LEU A 1 122 ? 3.593 14.770 -7.903 1.00 81.19 122 LEU A O 1
ATOM 946 N N . GLY A 1 123 ? 3.613 16.951 -7.430 1.00 82.12 123 GLY A N 1
ATOM 947 C CA . GLY A 1 123 ? 3.348 17.357 -8.810 1.00 82.12 123 GLY A CA 1
ATOM 948 C C . GLY A 1 123 ? 1.902 17.071 -9.221 1.00 82.12 123 GLY A C 1
ATOM 949 O O . GLY A 1 123 ? 1.007 17.831 -8.855 1.00 82.12 123 GLY A O 1
ATOM 950 N N . ASN A 1 124 ? 1.688 16.016 -10.007 1.00 86.19 124 ASN A N 1
ATOM 951 C CA . ASN A 1 124 ? 0.402 15.644 -10.614 1.00 86.19 124 ASN A CA 1
ATOM 952 C C . ASN A 1 124 ? -0.458 14.698 -9.761 1.00 86.19 124 ASN A C 1
ATOM 954 O O . ASN A 1 124 ? -1.642 14.554 -10.057 1.00 86.19 124 ASN A O 1
ATOM 958 N N . PHE A 1 125 ? 0.095 14.094 -8.712 1.00 89.94 125 PHE A N 1
ATOM 959 C CA . PHE A 1 125 ? -0.640 13.226 -7.791 1.00 89.94 125 PHE A CA 1
ATOM 960 C C . PHE A 1 125 ? -0.397 13.633 -6.334 1.00 89.94 125 PHE A C 1
ATOM 962 O O . PHE A 1 125 ? 0.417 14.511 -6.028 1.00 89.94 125 PHE A O 1
ATOM 969 N N . SER A 1 126 ? -1.132 13.018 -5.415 1.00 89.69 126 SER A N 1
ATOM 970 C CA . SER A 1 126 ? -0.969 13.215 -3.979 1.00 89.69 126 SER A CA 1
ATOM 971 C C . SER A 1 126 ? -0.833 11.885 -3.257 1.00 89.69 126 SER A C 1
ATOM 973 O O . SER A 1 126 ? -1.334 10.857 -3.713 1.00 89.69 126 SER A O 1
ATOM 975 N N . VAL A 1 127 ? -0.152 11.920 -2.114 1.00 91.44 127 VAL A N 1
ATOM 976 C CA . VAL A 1 127 ? 0.008 10.766 -1.226 1.00 91.44 127 VAL A CA 1
ATOM 977 C C . VAL A 1 127 ? -0.284 11.160 0.210 1.00 91.44 127 VAL A C 1
ATOM 979 O O . VAL A 1 127 ? -0.062 12.305 0.607 1.00 91.44 127 VAL A O 1
ATOM 982 N N . ASN A 1 128 ? -0.750 10.198 0.998 1.00 92.69 128 ASN A N 1
ATOM 983 C CA . ASN A 1 128 ? -0.898 10.353 2.438 1.00 92.69 128 ASN A CA 1
ATOM 984 C C . ASN A 1 128 ? 0.378 9.890 3.144 1.00 92.69 128 ASN A C 1
ATOM 986 O O . ASN A 1 128 ? 0.888 8.814 2.843 1.00 92.69 128 ASN A O 1
ATOM 990 N N . ILE A 1 129 ? 0.882 10.689 4.082 1.00 88.19 129 ILE A N 1
ATOM 991 C CA . ILE A 1 129 ? 2.059 10.379 4.905 1.00 88.19 129 ILE A CA 1
ATOM 992 C C . ILE A 1 129 ? 1.734 10.524 6.398 1.00 88.19 129 ILE A C 1
ATOM 994 O O . ILE A 1 129 ? 0.777 11.218 6.754 1.00 88.19 129 ILE A O 1
ATOM 998 N N . PRO A 1 130 ? 2.521 9.926 7.309 1.00 86.19 130 PRO A N 1
ATOM 999 C CA . PRO A 1 130 ? 2.341 10.134 8.738 1.00 86.19 130 PRO A CA 1
ATOM 1000 C C . PRO A 1 130 ? 2.534 11.611 9.129 1.00 86.19 130 PRO A C 1
ATOM 1002 O O . PRO A 1 130 ? 3.346 12.317 8.522 1.00 86.19 130 PRO A O 1
ATOM 1005 N N . PRO A 1 131 ? 1.838 12.100 10.168 1.00 78.31 131 PRO A N 1
ATOM 1006 C CA . PRO A 1 131 ? 2.043 13.454 10.671 1.00 78.31 131 PRO A CA 1
ATOM 1007 C C . PRO A 1 131 ? 3.454 13.626 11.267 1.00 78.31 131 PRO A C 1
ATOM 1009 O O . PRO A 1 131 ? 4.042 12.693 11.816 1.00 78.31 131 PRO A O 1
ATOM 1012 N N . GLY A 1 132 ? 4.013 14.838 11.194 1.00 66.50 132 GLY A N 1
ATOM 1013 C CA . GLY A 1 132 ? 5.354 15.125 11.718 1.00 66.50 132 GLY A CA 1
ATOM 1014 C C . GLY A 1 132 ? 5.495 14.762 13.204 1.00 66.50 132 GLY A C 1
ATOM 1015 O O . GLY A 1 132 ? 4.731 15.247 14.035 1.00 66.50 132 GLY A O 1
ATOM 1016 N N . GLY A 1 133 ? 6.473 13.908 13.535 1.00 53.91 133 GLY A N 1
ATOM 1017 C CA . GLY A 1 133 ? 6.704 13.392 14.893 1.00 53.91 133 GLY A CA 1
ATOM 1018 C C . GLY A 1 133 ? 6.153 11.985 15.159 1.00 53.91 133 GLY A C 1
ATOM 1019 O O . GLY A 1 133 ? 6.392 11.447 16.240 1.00 53.91 133 GLY A O 1
ATOM 1020 N N . PHE A 1 134 ? 5.466 11.366 14.193 1.00 49.59 134 PHE A N 1
ATOM 1021 C CA . PHE A 1 134 ? 5.113 9.947 14.256 1.00 49.59 134 PHE A CA 1
ATOM 1022 C C . PHE A 1 134 ? 6.352 9.089 13.960 1.00 49.59 134 PHE A C 1
ATOM 1024 O O . PHE A 1 134 ? 6.646 8.734 12.822 1.00 49.59 134 PHE A O 1
ATOM 1031 N N . ASP A 1 135 ? 7.129 8.796 15.001 1.00 52.06 135 ASP A N 1
ATOM 1032 C CA . ASP A 1 135 ? 8.214 7.822 14.919 1.00 52.06 135 ASP A CA 1
ATOM 1033 C C . ASP A 1 135 ? 7.622 6.415 15.063 1.00 52.06 135 ASP A C 1
ATOM 1035 O O . ASP A 1 135 ? 7.433 5.912 16.176 1.00 52.06 135 ASP A O 1
ATOM 1039 N N . TYR A 1 136 ? 7.308 5.786 13.926 1.00 49.31 136 TYR A N 1
ATOM 1040 C CA . TYR A 1 136 ? 6.792 4.413 13.882 1.00 49.31 136 TYR A CA 1
ATOM 1041 C C . TYR A 1 136 ? 7.763 3.424 14.569 1.00 49.31 136 TYR A C 1
ATOM 1043 O O . TYR A 1 136 ? 7.340 2.395 15.089 1.00 49.31 136 TYR A O 1
ATOM 1051 N N . HIS A 1 137 ? 9.058 3.758 14.680 1.00 46.88 137 HIS A N 1
ATOM 1052 C CA . HIS A 1 137 ? 10.045 2.937 15.383 1.00 46.88 137 HIS A CA 1
ATOM 1053 C C . HIS A 1 137 ? 10.070 3.133 16.913 1.00 46.88 137 HIS A C 1
ATOM 1055 O O . HIS A 1 137 ? 10.704 2.330 17.601 1.00 46.88 137 HIS A O 1
ATOM 1061 N N . ARG A 1 138 ? 9.420 4.166 17.477 1.00 39.62 138 ARG A N 1
ATOM 1062 C CA . ARG A 1 138 ? 9.511 4.516 18.915 1.00 39.62 138 ARG A CA 1
ATOM 1063 C C . ARG A 1 138 ? 8.192 4.536 19.684 1.00 39.62 138 ARG A C 1
ATOM 1065 O O . ARG A 1 138 ? 8.201 4.929 20.856 1.00 39.62 138 ARG A O 1
ATOM 1072 N N . SER A 1 139 ? 7.067 4.108 19.122 1.00 39.81 139 SER A N 1
ATOM 1073 C CA . SER A 1 139 ? 5.826 4.020 19.903 1.00 39.81 139 SER A CA 1
ATOM 1074 C C . SER A 1 139 ? 5.924 2.914 20.970 1.00 39.81 139 SER A C 1
ATOM 1076 O O . SER A 1 139 ? 5.708 1.737 20.689 1.00 39.81 139 SER A O 1
ATOM 1078 N N . HIS A 1 140 ? 6.227 3.299 22.217 1.00 40.22 140 HIS A N 1
ATOM 1079 C CA . HIS A 1 140 ? 6.373 2.427 23.400 1.00 40.22 140 HIS A CA 1
ATOM 1080 C C . HIS A 1 140 ? 5.047 1.794 23.884 1.00 40.22 140 HIS A C 1
ATOM 1082 O O . HIS A 1 140 ? 4.982 1.227 24.973 1.00 40.22 140 HIS A O 1
ATOM 1088 N N . SER A 1 141 ? 3.984 1.898 23.090 1.00 39.38 141 SER A N 1
ATOM 1089 C CA . SER A 1 141 ? 2.627 1.436 23.389 1.00 39.38 141 SER A CA 1
ATOM 1090 C C . SER A 1 141 ? 2.115 0.362 22.417 1.00 39.38 141 SER A C 1
ATOM 1092 O O . SER A 1 141 ? 0.958 -0.030 22.529 1.00 39.38 141 SER A O 1
ATOM 1094 N N . CYS A 1 142 ? 2.956 -0.159 21.512 1.00 36.00 142 CYS A N 1
ATOM 1095 C CA . CYS A 1 142 ? 2.624 -1.321 20.681 1.00 36.00 142 CYS A CA 1
ATOM 1096 C C . CYS A 1 142 ? 3.046 -2.635 21.370 1.00 36.00 142 CYS A C 1
ATOM 1098 O O . CYS A 1 142 ? 4.245 -2.930 21.432 1.00 36.00 142 CYS A O 1
ATOM 1100 N N . PRO A 1 143 ? 2.112 -3.470 21.865 1.00 34.91 143 PRO A N 1
ATOM 1101 C CA . PRO A 1 143 ? 2.419 -4.867 22.112 1.00 34.91 143 PRO A CA 1
ATOM 1102 C C . PRO A 1 143 ? 2.544 -5.563 20.749 1.00 34.91 143 PRO A C 1
ATOM 1104 O O . PRO A 1 143 ? 1.642 -5.485 19.928 1.00 34.91 143 PRO A O 1
ATOM 1107 N N . GLU A 1 144 ? 3.674 -6.241 20.540 1.00 40.06 144 GLU A N 1
ATOM 1108 C CA . GLU A 1 144 ? 4.077 -6.982 19.329 1.00 40.06 144 GLU A CA 1
ATOM 1109 C C . GLU A 1 144 ? 4.903 -6.213 18.276 1.00 40.06 144 GLU A C 1
ATOM 1111 O O . GLU A 1 144 ? 4.509 -5.974 17.139 1.00 40.06 144 GLU A O 1
ATOM 1116 N N . HIS A 1 145 ? 6.175 -5.997 18.632 1.00 39.47 145 HIS A N 1
ATOM 1117 C CA . HIS A 1 145 ? 7.330 -5.890 17.727 1.00 39.47 145 HIS A CA 1
ATOM 1118 C C . HIS A 1 145 ? 7.516 -7.160 16.850 1.00 39.47 145 HIS A C 1
ATOM 1120 O O . HIS A 1 145 ? 8.533 -7.856 16.960 1.00 39.47 145 HIS A O 1
ATOM 1126 N N . ARG A 1 146 ? 6.542 -7.514 16.002 1.00 39.31 146 ARG A N 1
ATOM 1127 C CA . ARG A 1 146 ? 6.643 -8.681 15.103 1.00 39.31 146 ARG A CA 1
ATOM 1128 C C . ARG A 1 146 ? 6.862 -8.295 13.634 1.00 39.31 146 ARG A C 1
ATOM 1130 O O . ARG A 1 146 ? 7.658 -8.953 12.974 1.00 39.31 146 ARG A O 1
ATOM 1137 N N . LEU A 1 147 ? 6.289 -7.180 13.172 1.00 39.00 147 LEU A N 1
ATOM 1138 C CA . LEU A 1 147 ? 6.416 -6.695 11.785 1.00 39.00 147 LEU A CA 1
ATOM 1139 C C . LEU A 1 147 ? 7.854 -6.274 11.414 1.00 39.00 147 LEU A C 1
ATOM 1141 O O . LEU A 1 147 ? 8.392 -6.719 10.406 1.00 39.00 147 LEU A O 1
ATOM 1145 N N . TYR A 1 148 ? 8.550 -5.526 12.278 1.00 33.69 148 TYR A N 1
ATOM 1146 C CA . TYR A 1 148 ? 9.909 -5.043 11.971 1.00 33.69 148 TYR A CA 1
ATOM 1147 C C . TYR A 1 148 ? 11.022 -6.080 12.071 1.00 33.69 148 TYR A C 1
ATOM 1149 O O . TYR A 1 148 ? 12.102 -5.873 11.522 1.00 33.69 148 TYR A O 1
ATOM 1157 N N . ARG A 1 149 ? 10.794 -7.198 12.769 1.00 32.69 149 ARG A N 1
ATOM 1158 C CA . ARG A 1 149 ? 11.836 -8.223 12.909 1.00 32.69 149 ARG A CA 1
ATOM 1159 C C . ARG A 1 149 ? 12.020 -9.034 11.617 1.00 32.69 149 ARG A C 1
ATOM 1161 O O . ARG A 1 149 ? 13.062 -9.658 11.462 1.00 32.69 149 ARG A O 1
ATOM 1168 N N . TYR A 1 150 ? 11.054 -8.995 10.695 1.00 33.16 150 TYR A N 1
ATOM 1169 C CA . TYR A 1 150 ? 11.132 -9.689 9.404 1.00 33.16 150 TYR A CA 1
ATOM 1170 C C . TYR A 1 150 ? 11.905 -8.885 8.341 1.00 33.16 150 TYR A C 1
ATOM 1172 O O . TYR A 1 150 ? 12.658 -9.467 7.566 1.00 33.16 150 TYR A O 1
ATOM 1180 N N . LEU A 1 151 ? 11.795 -7.550 8.368 1.00 32.44 151 LEU A N 1
ATOM 1181 C CA . LEU A 1 151 ? 12.437 -6.638 7.406 1.00 32.44 151 LEU A CA 1
ATOM 1182 C C . LEU A 1 151 ? 13.887 -6.260 7.766 1.00 32.44 151 LEU A C 1
ATOM 1184 O O . LEU A 1 151 ? 14.596 -5.682 6.955 1.00 32.44 151 LEU A O 1
ATOM 1188 N N . GLN A 1 152 ? 14.362 -6.579 8.975 1.00 29.56 152 GLN A N 1
ATOM 1189 C CA . GLN A 1 152 ? 15.760 -6.334 9.373 1.00 29.56 152 GLN A CA 1
ATOM 1190 C C . GLN A 1 152 ? 16.722 -7.492 9.050 1.00 29.56 152 GLN A C 1
ATOM 1192 O O . GLN A 1 152 ? 17.910 -7.383 9.353 1.00 29.56 152 GLN A O 1
ATOM 1197 N N . TYR A 1 153 ? 16.239 -8.594 8.464 1.00 28.88 153 TYR A N 1
ATOM 1198 C CA . TYR A 1 153 ? 17.032 -9.817 8.271 1.00 28.88 153 TYR A CA 1
ATOM 1199 C C . TYR A 1 153 ? 17.061 -10.385 6.845 1.00 28.88 153 TYR A C 1
ATOM 1201 O O . TYR A 1 153 ? 17.580 -11.487 6.675 1.00 28.88 153 TYR A O 1
ATOM 1209 N N . ASN A 1 154 ? 16.589 -9.656 5.830 1.00 31.34 154 ASN A N 1
ATOM 1210 C CA . ASN A 1 154 ? 16.811 -10.020 4.425 1.00 31.34 154 ASN A CA 1
ATOM 1211 C C . ASN A 1 154 ? 17.254 -8.806 3.616 1.00 31.34 154 ASN A C 1
ATOM 1213 O O . ASN A 1 154 ? 16.541 -7.786 3.692 1.00 31.34 154 ASN A O 1
#

Radius of gyration: 14.97 Å; chains: 1; bounding box: 33×41×39 Å

Secondary structure (DSSP, 8-state):
-PPPP---HHHHHHHHHHHHHHHHTT--EEEETHHHHHTTS-PPS---EEEEE---GGGHHHHHHHGGGGTEEESSTTHHHHHHHHSEEEEEETTTTEEEEEEE--SHHHHHHHHTPEEEEETTEEEEEPPTT--TTT-TT-S-TTSHHHHT--

Sequence (154 aa):
MPKPGNIPDSFVDALESLANWLQNSHIPYSIIGGVAVSFIANPRTTQDIDSVIWLDIAKLDDFLASGSDYGFVSRLSDAAEFARQSRVLLLRHFPSSVDIDISLAATPFEQELLDRALTISLGNFSVNIPPGGFDYHRSHSCPEHRLYRYLQYN

pLDDT: mean 79.2, std 22.87, range [28.88, 98.38]